Protein AF-A0A933T9V0-F1 (afdb_monomer_lite)

Sequence (106 aa):
MQIFLAVILNIFLFAGLSHAEKVTFVKEYTYQASEIDSKVTARAIAVEQVKRLVLEELGTYLLAETEVKDFRLTKDRVVILTAGIVQTEISNEKWDGERYYLKARI

Structure (mmCIF, N/CA/C/O backbone):
data_AF-A0A933T9V0-F1
#
_entry.id   AF-A0A933T9V0-F1
#
loop_
_atom_site.group_PDB
_atom_site.id
_atom_site.type_symbol
_atom_site.label_atom_id
_atom_site.label_alt_id
_atom_site.label_comp_id
_atom_site.label_asym_id
_atom_site.label_entity_id
_atom_site.label_seq_id
_atom_site.pdbx_PDB_ins_code
_atom_site.Cartn_x
_atom_site.Cartn_y
_atom_site.Cartn_z
_atom_site.occupancy
_atom_site.B_iso_or_equiv
_atom_site.auth_seq_id
_atom_site.auth_comp_id
_atom_site.auth_asym_id
_atom_site.auth_atom_id
_atom_site.pdbx_PDB_model_num
ATOM 1 N N . MET A 1 1 ? -20.839 -23.324 48.955 1.00 63.72 1 MET A N 1
ATOM 2 C CA . MET A 1 1 ? -19.663 -23.641 48.110 1.00 63.72 1 MET A CA 1
ATOM 3 C C . MET A 1 1 ? -20.043 -23.899 46.650 1.00 63.72 1 MET A C 1
ATOM 5 O O . MET A 1 1 ? -19.483 -23.243 45.787 1.00 63.72 1 MET A O 1
ATOM 9 N N . GLN A 1 2 ? -21.033 -24.755 46.355 1.00 74.12 2 GLN A N 1
ATOM 10 C CA . GLN A 1 2 ? -21.450 -25.052 44.969 1.00 74.12 2 GLN A CA 1
ATOM 11 C C . GLN A 1 2 ? -21.991 -23.847 44.176 1.00 74.12 2 GLN A C 1
ATOM 13 O O . GLN A 1 2 ? -21.643 -23.682 43.015 1.00 74.12 2 GLN A O 1
ATOM 18 N N . ILE A 1 3 ? -22.773 -22.964 44.807 1.00 79.88 3 ILE A N 1
ATOM 19 C CA . ILE A 1 3 ? -23.307 -21.753 44.151 1.00 79.88 3 ILE A CA 1
ATOM 20 C C . ILE A 1 3 ? -22.172 -20.801 43.748 1.00 79.88 3 ILE A C 1
ATOM 22 O O . ILE A 1 3 ? -22.173 -20.253 42.654 1.00 79.88 3 ILE A O 1
ATOM 26 N N . PHE A 1 4 ? -21.160 -20.666 44.606 1.00 81.19 4 PHE A N 1
ATOM 27 C CA . PHE A 1 4 ? -19.983 -19.840 44.332 1.00 81.19 4 PHE A CA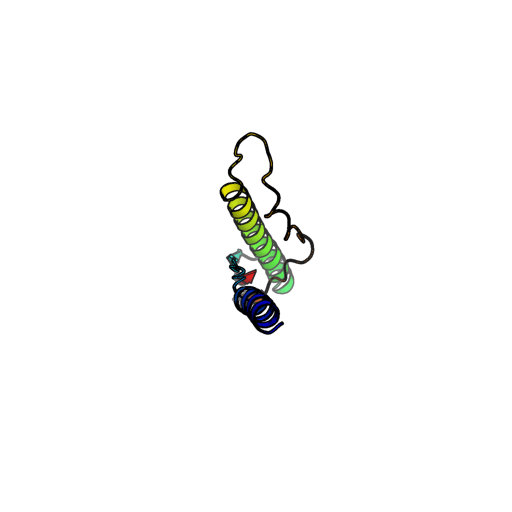 1
ATOM 28 C C . PHE A 1 4 ? -19.190 -20.376 43.131 1.00 81.19 4 PHE A C 1
ATOM 30 O O . PHE A 1 4 ? -18.753 -19.612 42.277 1.00 81.19 4 PHE A O 1
ATOM 37 N N . LEU A 1 5 ? -19.078 -21.703 43.028 1.00 80.56 5 LEU A N 1
ATOM 38 C CA . LEU A 1 5 ? -18.433 -22.380 41.906 1.00 80.56 5 LEU A CA 1
ATOM 39 C C . LEU A 1 5 ? -19.213 -22.193 40.593 1.00 80.56 5 LEU A C 1
ATOM 41 O O . LEU A 1 5 ? -18.614 -21.954 39.549 1.00 80.56 5 LEU A O 1
ATOM 45 N N . ALA A 1 6 ? -20.547 -22.245 40.655 1.00 82.88 6 ALA A N 1
ATOM 46 C CA . ALA A 1 6 ? -21.415 -22.021 39.501 1.00 82.88 6 ALA A CA 1
ATOM 47 C C . ALA A 1 6 ? -21.329 -20.577 38.974 1.00 82.88 6 ALA A C 1
ATOM 49 O O . ALA A 1 6 ? -21.313 -20.368 37.762 1.00 82.88 6 ALA A O 1
ATOM 50 N N . VAL A 1 7 ? -21.212 -19.588 39.867 1.00 84.12 7 VAL A N 1
ATOM 51 C CA . VAL A 1 7 ? -21.029 -18.174 39.490 1.00 84.12 7 VAL A CA 1
ATOM 52 C C . VAL A 1 7 ? -19.678 -17.956 38.804 1.00 84.12 7 VAL A C 1
ATOM 54 O O . VAL A 1 7 ? -19.618 -17.296 37.770 1.00 84.12 7 VAL A O 1
ATOM 57 N N . ILE A 1 8 ? -18.605 -18.565 39.318 1.00 82.25 8 ILE A N 1
ATOM 58 C CA . ILE A 1 8 ? -17.269 -18.488 38.703 1.00 82.25 8 ILE A CA 1
ATOM 59 C C . ILE A 1 8 ? -17.268 -19.133 37.309 1.00 82.25 8 ILE A C 1
ATOM 61 O O . ILE A 1 8 ? -16.717 -18.564 36.368 1.00 82.25 8 ILE A O 1
ATOM 65 N N . LEU A 1 9 ? -17.928 -20.285 37.151 1.00 79.88 9 LEU A N 1
ATOM 66 C CA . LEU A 1 9 ? -18.046 -20.967 35.860 1.00 79.88 9 LEU A CA 1
ATOM 67 C C . LEU A 1 9 ? -18.816 -20.124 34.830 1.00 79.88 9 LEU A C 1
ATOM 69 O O . LEU A 1 9 ? -18.450 -20.099 33.659 1.00 79.88 9 LEU A O 1
ATOM 73 N N . ASN A 1 10 ? -19.847 -19.395 35.264 1.00 76.69 10 ASN A N 1
ATOM 74 C CA . ASN A 1 10 ? -20.638 -18.538 34.384 1.00 76.69 10 ASN A CA 1
ATOM 75 C C . ASN A 1 10 ? -19.827 -17.346 33.841 1.00 76.69 10 ASN A C 1
ATOM 77 O O . ASN A 1 10 ? -19.914 -17.045 32.655 1.00 76.69 10 ASN A O 1
ATOM 81 N N . ILE A 1 11 ? -18.963 -16.737 34.661 1.00 78.38 11 ILE A N 1
ATOM 82 C CA . ILE A 1 11 ? -18.081 -15.630 34.239 1.00 78.38 11 ILE A CA 1
ATOM 83 C C . ILE A 1 11 ? -17.108 -16.080 33.134 1.00 78.38 11 ILE A C 1
ATOM 85 O O . ILE A 1 11 ? -16.869 -15.339 32.181 1.00 78.38 11 ILE A O 1
ATOM 89 N N . PHE A 1 12 ? -16.593 -17.310 33.212 1.00 73.56 12 PHE A N 1
ATOM 90 C CA . PHE A 1 12 ? -15.701 -17.860 32.185 1.00 73.56 12 PHE A CA 1
ATOM 91 C C . PHE A 1 12 ? -16.407 -18.148 30.852 1.00 73.56 12 PHE A C 1
ATOM 93 O O . PHE A 1 12 ? -15.775 -18.037 29.803 1.00 73.56 12 PHE A O 1
ATOM 100 N N . LEU A 1 13 ? -17.706 -18.470 30.864 1.00 74.00 13 LEU A N 1
ATOM 101 C CA . LEU A 1 13 ? -18.471 -18.755 29.642 1.00 74.00 13 LEU A CA 1
ATOM 102 C C . LEU A 1 13 ? -18.730 -17.501 28.787 1.00 74.00 13 LEU A C 1
ATOM 104 O O . LEU A 1 13 ? -18.871 -17.619 27.572 1.00 74.00 13 LEU A O 1
ATOM 108 N N . PHE A 1 14 ? -18.744 -16.306 29.387 1.00 65.25 14 PHE A N 1
ATOM 109 C CA . PHE A 1 14 ? -18.959 -15.039 28.670 1.00 65.25 14 PHE A CA 1
ATOM 110 C C . PHE A 1 14 ? -17.667 -14.324 28.245 1.00 65.25 14 PHE A C 1
ATOM 112 O O . PHE A 1 14 ? -17.725 -13.375 27.465 1.00 65.25 14 PHE A O 1
ATOM 119 N N . ALA A 1 15 ? -16.495 -14.785 28.691 1.00 63.97 15 ALA A N 1
ATOM 120 C CA . ALA A 1 15 ? -15.212 -14.141 28.395 1.00 63.97 15 ALA A CA 1
ATOM 121 C C . ALA A 1 15 ? -14.759 -14.263 26.920 1.00 63.97 15 ALA A C 1
ATOM 123 O O . ALA A 1 15 ? -13.820 -13.585 26.512 1.00 63.97 15 ALA A O 1
ATOM 124 N N . GLY A 1 16 ? -15.405 -15.117 26.116 1.00 64.38 16 GLY A N 1
ATOM 125 C CA . GLY A 1 16 ? -14.985 -15.441 24.745 1.00 64.38 16 GLY A CA 1
ATOM 126 C C . GLY A 1 16 ? -15.638 -14.640 23.612 1.00 64.38 16 GLY A C 1
ATOM 127 O O . GLY A 1 16 ? -15.307 -14.881 22.457 1.00 64.38 16 GLY A O 1
ATOM 128 N N . LEU A 1 17 ? -16.562 -13.713 23.892 1.00 61.31 17 LEU A N 1
ATOM 129 C CA . LEU A 1 17 ? -17.336 -13.007 22.854 1.00 61.31 17 LEU A CA 1
ATOM 130 C C . LEU A 1 17 ? -16.676 -11.705 22.361 1.00 61.31 17 LEU A C 1
ATOM 132 O O . LEU A 1 17 ? -17.363 -10.723 22.085 1.00 61.31 17 LEU A O 1
ATOM 136 N N . SER A 1 18 ? -15.347 -11.666 22.242 1.00 61.25 18 SER A N 1
ATOM 137 C CA . SER A 1 18 ? -14.673 -10.543 21.585 1.00 61.25 18 SER A CA 1
ATOM 138 C C . SER A 1 18 ? -14.590 -10.783 20.072 1.00 61.25 18 SER A C 1
ATOM 140 O O . SER A 1 18 ? -13.796 -11.580 19.577 1.00 61.25 18 SER A O 1
ATOM 142 N N . HIS A 1 19 ? -15.422 -10.072 19.309 1.00 60.06 19 HIS A N 1
ATOM 143 C CA . HIS A 1 19 ? -15.300 -9.998 17.854 1.00 60.06 19 HIS A CA 1
ATOM 144 C C . HIS A 1 19 ? -14.466 -8.771 17.478 1.00 60.06 19 HIS A C 1
ATOM 146 O O . HIS A 1 19 ? -14.935 -7.640 17.561 1.00 60.06 19 HIS A O 1
ATOM 152 N N . ALA A 1 20 ? -13.218 -8.997 17.066 1.00 63.66 20 ALA A N 1
ATOM 153 C CA . ALA A 1 20 ? -12.414 -7.971 16.414 1.00 63.66 20 ALA A CA 1
ATOM 154 C C . ALA A 1 20 ? -12.768 -7.943 14.921 1.00 63.66 20 ALA A C 1
ATOM 156 O O . ALA A 1 20 ? -12.391 -8.848 14.171 1.00 63.66 20 ALA A O 1
ATOM 157 N N . GLU A 1 21 ? -13.515 -6.925 14.498 1.00 66.75 21 GLU A N 1
ATOM 158 C CA . GLU A 1 21 ? -13.792 -6.683 13.084 1.00 66.75 21 GLU A CA 1
ATOM 159 C C . GLU A 1 21 ? -12.493 -6.286 12.371 1.00 66.75 21 GLU A C 1
ATOM 161 O O . GLU A 1 21 ? -11.829 -5.315 12.740 1.00 66.75 21 GLU A O 1
ATOM 166 N N . LYS A 1 22 ? -12.091 -7.081 11.375 1.00 69.00 22 LYS A N 1
ATOM 167 C CA . LYS A 1 22 ? -10.908 -6.803 10.557 1.00 69.00 22 LYS A CA 1
ATOM 168 C C . LYS A 1 22 ? -11.346 -6.031 9.324 1.00 69.00 22 LYS A C 1
ATOM 170 O O . LYS A 1 22 ? -12.076 -6.567 8.494 1.00 69.00 22 LYS A O 1
ATOM 175 N N . VAL A 1 23 ? -10.862 -4.804 9.195 1.00 74.00 23 VAL A N 1
ATOM 176 C CA . VAL A 1 23 ? -11.039 -3.998 7.987 1.00 74.00 23 VAL A CA 1
ATOM 177 C C . VAL A 1 23 ? -9.843 -4.242 7.081 1.00 74.00 23 VAL A C 1
ATOM 179 O O . VAL A 1 23 ? -8.703 -4.185 7.535 1.00 74.00 23 VAL A O 1
ATOM 182 N N . THR A 1 24 ? -10.109 -4.550 5.816 1.00 81.75 24 THR A N 1
ATOM 183 C CA . THR A 1 24 ? -9.081 -4.817 4.809 1.00 81.75 24 THR A CA 1
ATOM 184 C C . THR A 1 24 ? -9.235 -3.830 3.668 1.00 81.75 24 THR A C 1
ATOM 186 O O . THR A 1 24 ? -10.320 -3.702 3.102 1.00 81.75 24 THR A O 1
ATOM 189 N N . PHE A 1 25 ? -8.142 -3.180 3.295 1.00 85.00 25 PHE A N 1
ATOM 190 C CA . PHE A 1 25 ? -8.107 -2.184 2.234 1.00 85.00 25 PHE A CA 1
ATOM 191 C C . PHE A 1 25 ? -7.438 -2.782 1.003 1.00 85.00 25 PHE A C 1
ATOM 193 O O . PHE A 1 25 ? -6.366 -3.380 1.089 1.00 85.00 25 PHE A O 1
ATOM 200 N N . VAL A 1 26 ? -8.078 -2.652 -0.159 1.00 91.06 26 VAL A N 1
ATOM 201 C CA . VAL A 1 26 ? -7.569 -3.199 -1.422 1.00 91.06 26 VAL A CA 1
ATOM 202 C C . VAL A 1 26 ? -7.540 -2.094 -2.463 1.00 91.06 26 VAL A C 1
ATOM 204 O O . VAL A 1 26 ? -8.573 -1.499 -2.764 1.00 91.06 26 VAL A O 1
ATOM 207 N N . LYS A 1 27 ? -6.362 -1.847 -3.041 1.00 93.25 27 LYS A N 1
ATOM 208 C CA . LYS A 1 27 ? -6.172 -0.841 -4.090 1.00 93.25 27 LYS A CA 1
ATOM 209 C C . LYS A 1 27 ? -5.422 -1.400 -5.284 1.00 93.25 27 LYS A C 1
ATOM 211 O O . LYS A 1 27 ? -4.611 -2.322 -5.178 1.00 93.25 27 LYS A O 1
ATOM 216 N N . GLU A 1 28 ? -5.719 -0.796 -6.424 1.00 95.00 28 GLU A N 1
ATOM 217 C CA . GLU A 1 28 ? -5.131 -1.099 -7.719 1.00 95.00 28 GLU A CA 1
ATOM 218 C C . GLU A 1 28 ? -4.482 0.164 -8.273 1.00 95.00 28 GLU A C 1
ATOM 220 O O . GLU A 1 28 ? -5.021 1.261 -8.125 1.00 95.00 28 GLU A O 1
ATOM 225 N N . TYR A 1 29 ? -3.331 0.009 -8.916 1.00 95.44 29 TYR A N 1
ATOM 226 C CA . TYR A 1 29 ? -2.645 1.089 -9.608 1.00 95.44 29 TYR A CA 1
ATOM 227 C C . TYR A 1 29 ? -2.001 0.560 -10.882 1.00 95.44 29 TYR A C 1
ATOM 229 O O . TYR A 1 29 ? -1.437 -0.535 -10.896 1.00 95.44 29 TYR A O 1
ATOM 237 N N . THR A 1 30 ? -2.070 1.352 -11.949 1.00 96.62 30 THR A N 1
ATOM 238 C CA . THR A 1 30 ? -1.341 1.085 -13.190 1.00 96.62 30 THR A CA 1
ATOM 239 C C . THR A 1 30 ? -0.378 2.229 -13.435 1.00 96.62 30 THR A C 1
ATOM 241 O O . THR A 1 30 ? -0.803 3.361 -13.650 1.00 96.62 30 THR A O 1
ATOM 244 N N . TYR A 1 31 ? 0.913 1.928 -13.397 1.00 96.69 31 TYR A N 1
ATOM 245 C CA . TYR A 1 31 ? 1.957 2.868 -13.763 1.00 96.69 31 TYR A CA 1
ATOM 246 C C . TYR A 1 31 ? 2.209 2.811 -15.270 1.00 96.69 31 TYR A C 1
ATOM 248 O O . TYR A 1 31 ? 2.380 1.720 -15.813 1.00 96.69 31 TYR A O 1
ATOM 256 N N . GLN A 1 32 ? 2.261 3.968 -15.927 1.00 96.50 32 GLN A N 1
ATOM 257 C CA . GLN A 1 32 ? 2.715 4.093 -17.312 1.00 96.50 32 GLN A CA 1
ATOM 258 C C . GLN A 1 32 ? 4.220 4.373 -17.300 1.00 96.50 32 GLN A C 1
ATOM 260 O O . GLN A 1 32 ? 4.648 5.404 -16.784 1.00 96.50 32 GLN A O 1
ATOM 265 N N . ALA A 1 33 ? 5.007 3.453 -17.844 1.00 95.00 33 ALA A N 1
ATOM 266 C CA . ALA A 1 33 ? 6.452 3.578 -17.920 1.00 95.00 33 ALA A CA 1
ATOM 267 C C . ALA A 1 33 ? 6.871 4.572 -19.006 1.00 95.00 33 ALA A C 1
ATOM 269 O O . ALA A 1 33 ? 6.276 4.627 -20.085 1.00 95.00 33 ALA A O 1
ATOM 270 N N . SER A 1 34 ? 7.916 5.3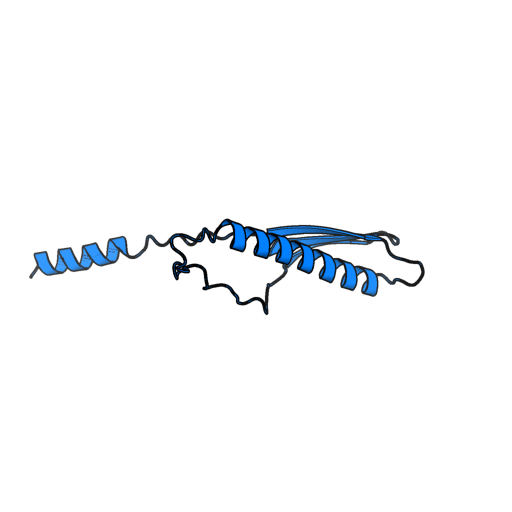38 -18.709 1.00 93.12 34 SER A N 1
ATOM 271 C CA . SER A 1 34 ? 8.595 6.203 -19.673 1.00 93.12 34 SER A CA 1
ATOM 272 C C . SER A 1 34 ? 9.684 5.427 -20.418 1.00 93.12 34 SER A C 1
ATOM 274 O O . SER A 1 34 ? 10.057 4.327 -20.018 1.00 93.12 34 SER A O 1
ATOM 276 N N . GLU A 1 35 ? 10.276 6.017 -21.460 1.00 92.81 35 GLU A N 1
ATOM 277 C CA . GLU A 1 35 ? 11.357 5.361 -22.223 1.00 92.81 35 GLU A CA 1
ATOM 278 C C . GLU A 1 35 ? 12.585 4.990 -21.376 1.00 92.81 35 GLU A C 1
ATOM 280 O O . GLU A 1 35 ? 13.317 4.059 -21.700 1.00 92.81 35 GLU A O 1
ATOM 285 N N . ILE A 1 36 ? 12.813 5.717 -20.282 1.00 93.12 36 ILE A N 1
ATOM 286 C CA . ILE A 1 36 ? 13.927 5.479 -19.357 1.00 93.12 36 ILE A CA 1
ATOM 287 C C . ILE A 1 36 ? 13.586 4.481 -18.244 1.00 93.12 36 ILE A C 1
ATOM 289 O O . ILE A 1 36 ? 14.462 4.121 -17.454 1.00 93.12 36 ILE A O 1
ATOM 293 N N . ASP A 1 37 ? 12.327 4.054 -18.146 1.00 93.44 37 ASP A N 1
ATOM 294 C CA . ASP A 1 37 ? 11.877 3.173 -17.081 1.00 93.44 37 ASP A CA 1
ATOM 295 C C . ASP A 1 37 ? 12.122 1.706 -17.417 1.00 93.44 37 ASP A C 1
ATOM 297 O O . ASP A 1 37 ? 11.820 1.200 -18.495 1.00 93.44 37 ASP A O 1
ATOM 301 N N . SER A 1 38 ? 12.637 0.985 -16.428 1.00 94.38 38 SER A N 1
ATOM 302 C CA . SER A 1 38 ? 12.736 -0.467 -16.470 1.00 94.38 38 SER A CA 1
ATOM 303 C C . SER A 1 38 ? 11.541 -1.092 -15.757 1.00 94.38 38 SER A C 1
ATOM 305 O O . SER A 1 38 ? 10.891 -0.465 -14.920 1.00 94.38 38 SER A O 1
ATOM 307 N N . LYS A 1 39 ? 11.320 -2.396 -15.964 1.00 94.06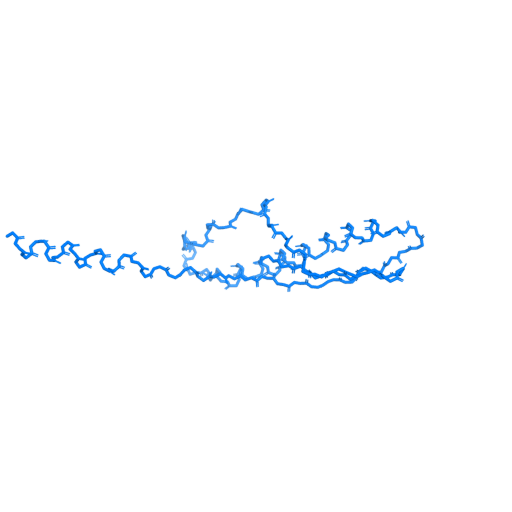 39 LYS A N 1
ATOM 308 C CA . LYS A 1 39 ? 10.366 -3.173 -15.154 1.00 94.06 39 LYS A CA 1
ATOM 309 C C . LYS A 1 39 ? 10.583 -2.972 -13.644 1.00 94.06 39 LYS A C 1
ATOM 311 O O . LYS A 1 39 ? 9.624 -2.988 -12.878 1.00 94.06 39 LYS A O 1
ATOM 316 N N . VAL A 1 40 ? 11.836 -2.805 -13.210 1.00 95.75 40 VAL A N 1
ATOM 317 C CA . VAL A 1 40 ? 12.193 -2.637 -11.795 1.00 95.75 40 VAL A CA 1
ATOM 318 C C . VAL A 1 40 ? 11.769 -1.264 -11.276 1.00 95.75 40 VAL A C 1
ATOM 320 O O . VAL A 1 40 ? 11.151 -1.197 -10.214 1.00 95.75 40 VAL A O 1
ATOM 323 N N . THR A 1 41 ? 12.048 -0.187 -12.019 1.00 95.88 41 THR A N 1
ATOM 324 C CA . THR A 1 41 ? 11.636 1.172 -11.622 1.00 95.88 41 THR A CA 1
ATOM 325 C C . THR A 1 41 ? 10.119 1.306 -11.674 1.00 95.88 41 THR A C 1
ATOM 327 O O . THR A 1 41 ? 9.515 1.733 -10.694 1.00 95.88 41 THR A O 1
ATOM 330 N N . ALA A 1 42 ? 9.490 0.798 -12.736 1.00 96.12 42 ALA A N 1
ATOM 331 C CA . ALA A 1 42 ? 8.041 0.760 -12.887 1.00 96.12 42 ALA A CA 1
ATOM 332 C C . ALA A 1 42 ? 7.349 0.015 -11.731 1.00 96.12 42 ALA A C 1
ATOM 334 O O . ALA A 1 42 ? 6.362 0.500 -11.177 1.00 96.12 42 ALA A O 1
ATOM 335 N N . ARG A 1 43 ? 7.906 -1.127 -11.300 1.00 95.06 43 ARG A N 1
ATOM 336 C CA . ARG A 1 43 ? 7.419 -1.862 -10.125 1.00 95.06 43 ARG A CA 1
ATOM 337 C C . ARG A 1 43 ? 7.563 -1.056 -8.841 1.00 95.06 43 ARG A C 1
ATOM 339 O O . ARG A 1 43 ? 6.624 -1.011 -8.052 1.00 95.06 43 ARG A O 1
ATOM 346 N N . ALA A 1 44 ? 8.733 -0.462 -8.603 1.00 94.69 44 ALA A N 1
ATOM 347 C CA . ALA A 1 44 ? 8.990 0.312 -7.391 1.00 94.69 44 ALA A CA 1
ATOM 348 C C . ALA A 1 44 ? 8.001 1.479 -7.264 1.00 94.69 44 ALA A C 1
ATOM 350 O O . ALA A 1 44 ? 7.391 1.654 -6.209 1.00 94.69 44 ALA A O 1
ATOM 351 N N . ILE A 1 45 ? 7.772 2.193 -8.369 1.00 95.25 45 ILE A N 1
ATOM 352 C CA . ILE A 1 45 ? 6.817 3.297 -8.437 1.00 95.25 45 ILE A CA 1
ATOM 353 C C . ILE A 1 45 ? 5.393 2.786 -8.210 1.00 95.25 45 ILE A C 1
ATOM 355 O O . ILE A 1 45 ? 4.694 3.307 -7.345 1.00 95.25 45 ILE A O 1
ATOM 359 N N . ALA A 1 46 ? 4.964 1.734 -8.914 1.00 95.12 46 ALA A N 1
ATOM 360 C CA . ALA A 1 46 ? 3.623 1.179 -8.739 1.00 95.12 46 ALA A CA 1
ATOM 361 C C . ALA A 1 46 ? 3.359 0.747 -7.285 1.00 95.12 46 ALA A C 1
ATOM 363 O O . ALA A 1 46 ? 2.290 1.025 -6.745 1.00 95.12 46 ALA A O 1
ATOM 364 N N . VAL A 1 47 ? 4.341 0.125 -6.622 1.00 92.44 47 VAL A N 1
ATOM 365 C CA . VAL A 1 47 ? 4.244 -0.262 -5.204 1.00 92.44 47 VAL A CA 1
ATOM 366 C C . VAL A 1 47 ? 4.109 0.957 -4.295 1.00 92.44 47 VAL A C 1
ATOM 368 O O . VAL A 1 47 ? 3.275 0.940 -3.390 1.00 92.44 47 VAL A O 1
ATOM 371 N N . GLU A 1 48 ? 4.897 2.010 -4.515 1.00 92.12 48 GLU A N 1
ATOM 372 C CA . GLU A 1 48 ? 4.795 3.245 -3.732 1.00 92.12 48 GLU A CA 1
ATOM 373 C C . GLU A 1 48 ? 3.412 3.894 -3.885 1.00 92.12 48 GLU A C 1
ATOM 375 O O . GLU A 1 48 ? 2.792 4.280 -2.892 1.00 92.12 48 GLU A O 1
ATOM 380 N N . GLN A 1 49 ? 2.898 3.953 -5.114 1.00 94.50 49 GLN A N 1
ATOM 381 C CA . GLN A 1 49 ? 1.601 4.558 -5.408 1.00 94.50 49 GLN A CA 1
ATOM 382 C C . GLN A 1 49 ? 0.443 3.760 -4.802 1.00 94.50 49 GLN A C 1
ATOM 384 O O . GLN A 1 49 ? -0.426 4.346 -4.160 1.00 94.50 49 GLN A O 1
ATOM 389 N N . VAL A 1 50 ? 0.450 2.424 -4.903 1.00 92.62 50 VAL A N 1
ATOM 390 C CA . VAL A 1 50 ? -0.573 1.599 -4.235 1.00 92.62 50 VAL A CA 1
ATOM 391 C C . VAL A 1 50 ? -0.526 1.788 -2.721 1.00 92.62 50 VAL A C 1
ATOM 393 O O . VAL A 1 50 ? -1.572 1.972 -2.104 1.00 92.62 50 VAL A O 1
ATOM 396 N N . LYS A 1 51 ? 0.666 1.796 -2.108 1.00 87.62 51 LYS A N 1
ATOM 397 C CA . LYS A 1 51 ? 0.800 2.035 -0.662 1.00 87.62 51 LYS A CA 1
ATOM 398 C C . LYS A 1 51 ? 0.226 3.387 -0.254 1.00 87.62 51 LYS A C 1
ATOM 400 O O . LYS A 1 51 ? -0.489 3.456 0.740 1.00 87.62 51 LYS A O 1
ATOM 405 N N . ARG A 1 52 ? 0.498 4.439 -1.030 1.00 89.44 52 ARG A N 1
ATOM 406 C CA . ARG A 1 52 ? -0.057 5.776 -0.797 1.00 89.44 52 ARG A CA 1
ATOM 407 C C . ARG A 1 52 ? -1.585 5.762 -0.830 1.00 89.44 52 ARG A C 1
ATOM 409 O O . ARG A 1 52 ? -2.199 6.193 0.138 1.00 89.44 52 ARG A O 1
ATOM 416 N N . LEU A 1 53 ? -2.184 5.190 -1.876 1.00 91.06 53 LEU A N 1
ATOM 417 C CA . LEU A 1 53 ? -3.643 5.108 -2.023 1.00 91.06 53 LEU A CA 1
ATOM 418 C C . LEU A 1 53 ? -4.312 4.360 -0.866 1.00 91.06 53 LEU A C 1
ATOM 420 O O . LEU A 1 53 ? -5.384 4.748 -0.407 1.00 91.06 53 LEU A O 1
ATOM 424 N N . VAL A 1 54 ? -3.689 3.279 -0.392 1.00 86.81 54 VAL A N 1
ATOM 425 C CA . VAL A 1 54 ? -4.223 2.530 0.748 1.00 86.81 54 VAL A CA 1
ATOM 426 C C . VAL A 1 54 ? -4.113 3.336 2.042 1.00 86.81 54 VAL A C 1
ATOM 428 O O . VAL A 1 54 ? -5.054 3.351 2.828 1.00 86.81 54 VAL A O 1
ATOM 431 N N . LEU A 1 55 ? -2.994 4.028 2.266 1.00 83.50 55 LEU A N 1
ATOM 432 C CA . LEU A 1 55 ? -2.814 4.880 3.445 1.00 83.50 55 LEU A CA 1
ATOM 433 C C . LEU A 1 55 ? -3.774 6.078 3.450 1.00 83.50 55 LEU A C 1
ATOM 435 O O . LEU A 1 55 ? -4.255 6.457 4.513 1.00 83.50 55 LEU A O 1
ATOM 439 N N . GLU A 1 56 ? -4.080 6.650 2.286 1.00 85.88 56 GLU A N 1
ATOM 440 C CA . GLU A 1 56 ? -5.072 7.722 2.142 1.00 85.88 56 GLU A CA 1
ATOM 441 C C . GLU A 1 56 ? -6.489 7.235 2.477 1.00 85.88 56 GLU A C 1
ATOM 443 O O . GLU A 1 56 ? -7.215 7.901 3.219 1.00 85.88 56 GLU A O 1
ATOM 448 N N . GLU A 1 57 ? -6.881 6.054 1.989 1.00 85.31 57 GLU A N 1
ATOM 449 C CA . GLU A 1 57 ? -8.178 5.456 2.322 1.00 85.31 57 GLU A CA 1
ATOM 450 C C . GLU A 1 57 ? -8.259 5.072 3.801 1.00 85.31 57 GLU A C 1
ATOM 452 O O . GLU A 1 57 ? -9.256 5.371 4.453 1.00 85.31 57 GLU A O 1
ATOM 457 N N . LEU A 1 58 ? -7.193 4.486 4.353 1.00 80.69 58 LEU A N 1
ATOM 458 C CA . LEU A 1 58 ? -7.088 4.179 5.777 1.00 80.69 58 LEU A CA 1
ATOM 459 C C . LEU A 1 58 ? -7.210 5.451 6.623 1.00 80.69 58 LEU A C 1
ATOM 461 O O . LEU A 1 58 ? -7.978 5.477 7.580 1.00 80.69 58 LEU A O 1
ATOM 465 N N . GLY A 1 59 ? -6.484 6.514 6.268 1.00 77.50 59 GLY A N 1
ATOM 466 C CA . GLY A 1 59 ? -6.563 7.804 6.952 1.00 77.50 59 GLY A CA 1
ATOM 467 C C . GLY A 1 59 ? -7.975 8.385 6.903 1.00 77.50 59 GLY A C 1
ATOM 468 O O . GLY A 1 59 ? -8.503 8.805 7.928 1.00 77.50 59 GLY A O 1
ATOM 469 N N . THR A 1 60 ? -8.620 8.328 5.737 1.00 82.12 60 THR A N 1
ATOM 470 C CA . THR A 1 60 ? -10.016 8.756 5.562 1.00 82.12 60 THR A CA 1
ATOM 471 C C . THR A 1 60 ? -10.978 7.931 6.419 1.00 82.12 60 THR A C 1
ATOM 473 O O . THR A 1 60 ? -11.827 8.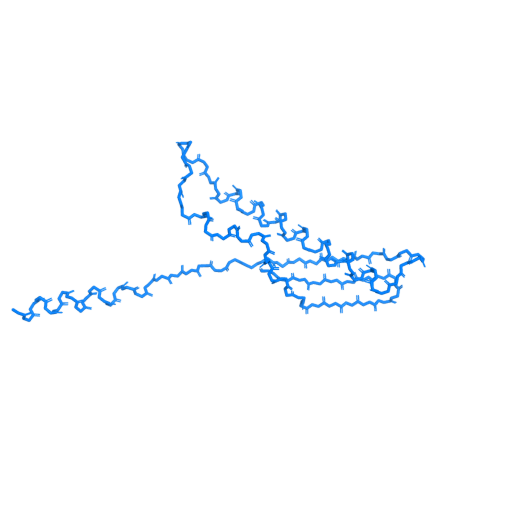500 7.101 1.00 82.12 60 THR A O 1
ATOM 476 N N . TYR A 1 61 ? -10.825 6.604 6.432 1.00 79.06 61 TYR A N 1
ATOM 477 C CA . TYR A 1 61 ? -11.637 5.692 7.235 1.00 79.06 61 TYR A CA 1
ATOM 478 C C . TYR A 1 61 ? -11.498 5.984 8.732 1.00 79.06 61 TYR A C 1
ATOM 480 O O . TYR A 1 61 ? -12.496 6.096 9.439 1.00 79.06 61 TYR A O 1
ATOM 488 N N . LEU A 1 62 ? -10.264 6.174 9.207 1.00 72.81 62 LEU A N 1
ATOM 489 C CA . LEU A 1 62 ? -10.001 6.524 10.600 1.00 72.81 62 LEU A CA 1
ATOM 490 C C . LEU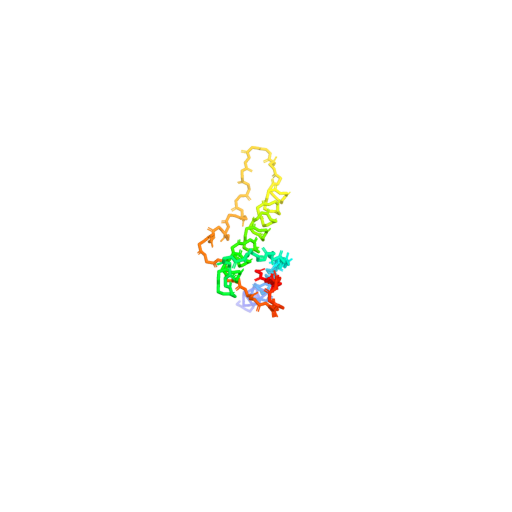 A 1 62 ? -10.649 7.858 10.975 1.00 72.81 62 LEU A C 1
ATOM 492 O O 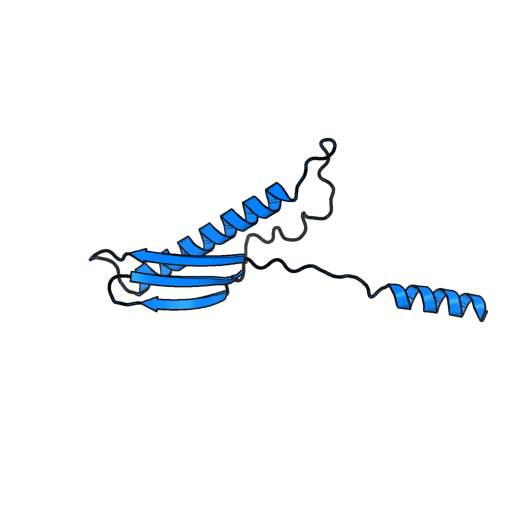. LEU A 1 62 ? -11.279 7.933 12.024 1.00 72.81 62 LEU A O 1
ATOM 496 N N . LEU A 1 63 ? -10.534 8.878 10.118 1.00 68.44 63 LEU A N 1
ATOM 497 C CA . LEU A 1 63 ? -11.130 10.194 10.358 1.00 68.44 63 LEU A CA 1
ATOM 498 C C . LEU A 1 63 ? -12.664 10.153 10.385 1.00 68.44 63 LEU A C 1
ATOM 500 O O . LEU A 1 63 ? -13.265 10.798 11.240 1.00 68.44 63 LEU A O 1
ATOM 504 N N . ALA A 1 64 ? -13.288 9.394 9.479 1.00 68.25 64 ALA A N 1
ATOM 505 C CA . ALA A 1 64 ? -14.742 9.231 9.426 1.00 68.25 64 ALA A CA 1
ATOM 506 C C . ALA A 1 64 ? -15.293 8.523 10.671 1.00 68.25 64 ALA A C 1
ATOM 508 O O . ALA A 1 64 ? -16.370 8.855 11.157 1.00 68.25 64 ALA A O 1
ATOM 509 N N . GLU A 1 65 ? -14.535 7.568 11.197 1.00 63.62 65 GLU A N 1
ATOM 510 C CA . GLU A 1 65 ? -14.924 6.774 12.354 1.00 63.62 65 GLU A CA 1
ATOM 511 C C . GLU A 1 65 ? -14.601 7.470 13.693 1.00 63.62 65 GLU A C 1
ATOM 513 O O . GLU A 1 65 ? -15.160 7.141 14.744 1.00 63.62 65 GLU A O 1
ATOM 518 N N . THR A 1 66 ? -13.710 8.464 13.678 1.00 58.53 66 THR A N 1
ATOM 519 C CA . THR A 1 66 ? -13.504 9.387 14.796 1.00 58.53 66 THR A CA 1
ATOM 520 C C . THR A 1 66 ? -14.525 10.523 14.749 1.00 58.53 66 THR A C 1
ATOM 522 O O . THR A 1 66 ? -14.205 11.656 14.398 1.00 58.53 66 THR A O 1
ATOM 525 N N . GLU A 1 67 ? -15.768 10.245 15.138 1.00 50.31 67 GLU A N 1
ATOM 526 C CA . GLU A 1 67 ? -16.720 11.312 15.453 1.00 50.31 67 GLU A CA 1
ATOM 527 C C . GLU A 1 67 ? -16.238 12.035 16.727 1.00 50.31 67 GLU A C 1
ATOM 529 O O . GLU A 1 67 ? -16.115 11.433 17.798 1.00 50.31 67 GLU A O 1
ATOM 534 N N . VAL A 1 68 ? -15.917 13.331 16.629 1.00 53.50 68 VAL A N 1
ATOM 535 C CA . VAL A 1 68 ? -15.584 14.157 17.800 1.00 53.50 68 VAL A CA 1
ATOM 536 C C . VAL A 1 68 ? -16.866 14.396 18.593 1.00 53.50 68 VAL A C 1
ATOM 538 O O . VAL A 1 68 ? -17.559 15.392 18.400 1.00 53.50 68 VAL A O 1
ATOM 541 N N . LYS A 1 69 ? -17.182 13.488 19.513 1.00 45.00 69 LYS A N 1
ATOM 542 C CA . LYS A 1 69 ? -18.168 13.747 20.561 1.00 45.00 69 LYS A CA 1
ATOM 543 C C . LYS A 1 69 ? -17.495 14.513 21.700 1.00 45.00 69 LYS A C 1
ATOM 545 O O . LYS A 1 69 ? -16.506 14.064 22.277 1.00 45.00 69 LYS A O 1
ATOM 550 N N . ASP A 1 70 ? -18.018 15.698 22.004 1.00 48.94 70 ASP A N 1
ATOM 551 C CA . ASP A 1 70 ? -17.691 16.466 23.214 1.00 48.94 70 ASP A CA 1
ATOM 552 C C . ASP A 1 70 ? -16.200 16.822 23.411 1.00 48.94 70 ASP A C 1
ATOM 554 O O . ASP A 1 70 ? -15.704 16.812 24.539 1.00 48.94 70 ASP A O 1
ATOM 558 N N . PHE A 1 71 ? -15.460 17.128 22.332 1.00 51.41 71 PHE A N 1
ATOM 559 C CA . PHE A 1 71 ? -14.029 17.509 22.374 1.00 51.41 71 PHE A CA 1
ATOM 560 C C . PHE A 1 71 ? -13.117 16.502 23.106 1.00 51.41 71 PHE A C 1
ATOM 562 O O . PHE A 1 71 ? -12.002 16.832 23.518 1.00 51.41 71 PHE A O 1
ATOM 569 N N . ARG A 1 72 ? -13.575 15.258 23.271 1.00 48.25 72 ARG A N 1
ATOM 570 C CA . ARG A 1 72 ? -12.844 14.181 23.930 1.00 48.25 72 ARG A CA 1
ATOM 571 C C . ARG A 1 72 ? -12.605 13.073 22.919 1.00 48.25 72 ARG A C 1
ATOM 573 O O . ARG A 1 72 ? -13.539 12.443 22.447 1.00 48.25 72 ARG A O 1
ATOM 580 N N . LEU A 1 73 ? -11.334 12.804 22.627 1.00 52.56 73 LEU A N 1
ATOM 581 C CA . LEU A 1 73 ? -10.928 11.561 21.974 1.00 52.56 73 LEU A CA 1
ATOM 582 C C . LEU A 1 73 ? -11.394 10.388 22.852 1.00 52.56 73 LEU A C 1
ATOM 584 O O . LEU A 1 73 ? -10.794 10.114 23.893 1.00 52.56 73 LEU A O 1
ATOM 588 N N . THR A 1 74 ? -12.469 9.699 22.468 1.00 54.84 74 THR A N 1
ATOM 589 C CA . THR A 1 74 ? -12.954 8.482 23.136 1.00 54.84 74 THR A CA 1
ATOM 590 C C . THR A 1 74 ? -12.051 7.287 22.806 1.00 54.84 74 THR A C 1
ATOM 592 O O . THR A 1 74 ? -12.350 6.433 21.983 1.00 54.84 74 THR A O 1
ATOM 595 N N . LYS A 1 75 ? -10.889 7.317 23.461 1.00 49.53 75 LYS A N 1
ATOM 596 C CA . LYS A 1 75 ? -9.957 6.287 23.950 1.00 49.53 75 LYS A CA 1
ATOM 597 C C . LYS A 1 75 ? -9.664 4.966 23.208 1.00 49.53 75 LYS A C 1
ATOM 599 O O . LYS A 1 75 ? -8.511 4.560 23.291 1.00 49.53 75 LYS A O 1
ATOM 604 N N . ASP A 1 76 ? -10.550 4.307 22.464 1.00 48.81 76 ASP A N 1
ATOM 605 C CA . ASP A 1 76 ? -10.316 2.871 22.162 1.00 48.81 76 ASP A CA 1
ATOM 606 C C . ASP A 1 76 ? -9.877 2.534 20.724 1.00 48.81 76 ASP A C 1
ATOM 608 O O . ASP A 1 76 ? -9.476 1.404 20.449 1.00 48.81 76 ASP A O 1
ATOM 612 N N . ARG A 1 77 ? -9.834 3.510 19.806 1.00 48.78 77 ARG A N 1
ATOM 613 C CA . ARG A 1 77 ? -9.401 3.290 18.404 1.00 48.78 77 ARG A CA 1
ATOM 614 C C . ARG A 1 77 ? -7.982 3.745 18.062 1.00 48.78 77 ARG A C 1
ATOM 616 O O . ARG A 1 77 ? -7.557 3.636 16.918 1.00 48.78 77 ARG A O 1
ATOM 623 N N . VAL A 1 78 ? -7.218 4.197 19.055 1.00 49.31 78 VAL A N 1
ATOM 624 C CA . VAL A 1 78 ? -5.805 4.607 18.905 1.00 49.31 78 VAL A CA 1
ATOM 625 C C . VAL A 1 78 ? -4.864 3.393 18.694 1.00 49.31 78 VAL A C 1
ATOM 627 O O . VAL A 1 78 ? -3.694 3.554 18.360 1.00 49.31 78 VAL A O 1
ATOM 630 N N . VAL A 1 79 ? -5.366 2.157 18.832 1.00 49.88 79 VAL A N 1
ATOM 631 C CA . VAL A 1 79 ? -4.569 0.922 19.004 1.00 49.88 79 VAL A CA 1
ATOM 632 C C . VAL A 1 79 ? -3.818 0.406 17.762 1.00 49.88 79 VAL A C 1
ATOM 634 O O . VAL A 1 79 ? -2.926 -0.415 17.929 1.00 49.88 79 VAL A O 1
ATOM 637 N N . ILE A 1 80 ? -4.055 0.873 16.531 1.00 48.81 80 ILE A N 1
ATOM 638 C CA . ILE A 1 80 ? -3.332 0.326 15.351 1.00 48.81 80 ILE A CA 1
ATOM 639 C C . ILE A 1 80 ? -2.656 1.430 14.528 1.00 48.81 80 ILE A C 1
ATOM 641 O O . ILE A 1 80 ? -2.536 1.365 13.311 1.00 48.81 80 ILE A O 1
ATOM 645 N N . LEU A 1 81 ? -2.140 2.456 15.208 1.00 49.88 81 LEU A N 1
ATOM 646 C CA . LEU A 1 81 ? -1.189 3.417 14.638 1.00 49.88 81 LEU A CA 1
ATOM 647 C C . LEU A 1 81 ? 0.233 2.830 14.545 1.00 49.88 81 LEU A C 1
ATOM 649 O O . LEU A 1 81 ? 1.227 3.536 14.698 1.00 49.88 81 LEU A O 1
ATOM 653 N N . THR A 1 82 ? 0.367 1.539 14.231 1.00 49.81 82 THR A N 1
ATOM 654 C CA . THR A 1 82 ? 1.632 0.941 13.778 1.00 49.81 82 THR A CA 1
ATOM 655 C C . THR A 1 82 ? 1.826 1.262 12.295 1.00 49.81 82 THR A C 1
ATOM 657 O O . THR A 1 82 ? 2.040 0.388 11.459 1.00 49.81 82 THR A O 1
ATOM 660 N N . ALA A 1 83 ? 1.769 2.554 11.965 1.00 45.28 83 ALA A N 1
ATOM 661 C CA . ALA A 1 83 ? 1.959 3.128 10.634 1.00 45.28 83 ALA A CA 1
ATOM 662 C C . ALA A 1 83 ? 3.343 2.822 10.008 1.00 45.28 83 ALA A C 1
ATOM 664 O O . ALA A 1 83 ? 3.650 3.300 8.922 1.00 45.28 83 ALA A O 1
ATOM 665 N N . GLY A 1 84 ? 4.193 2.031 10.672 1.00 46.53 84 GLY A N 1
ATOM 666 C CA . GLY A 1 84 ? 5.531 1.677 10.203 1.00 46.53 84 GLY A CA 1
ATOM 667 C C . GLY A 1 84 ? 5.631 0.359 9.431 1.00 46.53 84 GLY A C 1
ATOM 668 O O . GLY A 1 84 ? 6.573 0.200 8.661 1.00 46.53 84 GLY A O 1
ATOM 669 N N . ILE A 1 85 ? 4.702 -0.590 9.606 1.00 50.97 85 ILE A N 1
ATOM 670 C CA . ILE A 1 85 ? 4.769 -1.903 8.932 1.00 50.97 85 ILE A CA 1
ATOM 671 C C . ILE A 1 85 ? 3.371 -2.321 8.511 1.00 50.97 85 ILE A C 1
ATOM 673 O O . ILE A 1 85 ? 2.783 -3.278 9.006 1.00 50.97 85 ILE A O 1
ATOM 677 N N . VAL A 1 86 ? 2.813 -1.569 7.579 1.00 59.09 86 VAL A N 1
ATOM 678 C CA . VAL A 1 86 ? 1.646 -2.050 6.870 1.00 59.09 86 VAL A CA 1
ATOM 679 C C . VAL A 1 86 ? 2.133 -3.154 5.931 1.00 59.09 86 VAL A C 1
ATOM 681 O O . VAL A 1 86 ? 2.819 -2.873 4.945 1.00 59.09 86 VAL A O 1
ATOM 684 N N . GLN A 1 87 ? 1.884 -4.417 6.290 1.00 63.62 87 GLN A N 1
ATOM 685 C CA . GLN A 1 87 ? 2.289 -5.572 5.490 1.00 63.62 87 GLN A CA 1
ATOM 686 C C . GLN A 1 87 ? 1.444 -5.598 4.213 1.00 63.62 87 GLN A C 1
ATOM 688 O O . GLN A 1 87 ? 0.404 -6.237 4.143 1.00 63.62 87 GLN A O 1
ATOM 693 N N . THR A 1 88 ? 1.884 -4.840 3.210 1.00 74.06 88 THR A N 1
ATOM 694 C CA . THR A 1 88 ? 1.253 -4.786 1.896 1.00 74.06 88 THR A CA 1
ATOM 695 C C . THR A 1 88 ? 1.430 -6.130 1.204 1.00 74.06 88 THR A C 1
ATOM 697 O O . THR A 1 88 ? 2.528 -6.473 0.761 1.00 74.06 88 THR A O 1
ATOM 700 N N . GLU A 1 89 ? 0.346 -6.885 1.102 1.00 86.38 89 GLU A N 1
ATOM 701 C CA . GLU A 1 89 ? 0.296 -8.128 0.351 1.00 86.38 89 GLU A CA 1
ATOM 702 C C . GLU A 1 89 ? -0.002 -7.806 -1.117 1.00 86.38 89 GLU A C 1
ATOM 704 O O . GLU A 1 89 ? -1.071 -7.294 -1.458 1.00 86.38 89 GLU A O 1
ATOM 709 N N . ILE A 1 90 ? 0.952 -8.083 -2.007 1.00 89.38 90 ILE A N 1
ATOM 710 C CA . ILE A 1 90 ? 0.738 -7.953 -3.450 1.00 89.38 90 ILE A CA 1
ATOM 711 C C . ILE A 1 90 ? -0.058 -9.172 -3.916 1.00 89.38 90 ILE A C 1
ATOM 713 O O . ILE A 1 90 ? 0.451 -10.288 -3.927 1.00 89.38 90 ILE A O 1
ATOM 717 N N . SER A 1 91 ? -1.307 -8.943 -4.313 1.00 90.62 91 SER A N 1
ATOM 718 C CA . SER A 1 91 ? -2.219 -9.997 -4.776 1.00 90.62 91 SER A CA 1
ATOM 719 C C . SER A 1 91 ? -2.114 -10.264 -6.279 1.00 90.62 91 SER A C 1
ATOM 721 O O . SER A 1 91 ? -2.411 -11.367 -6.733 1.00 90.62 91 SER A O 1
ATOM 723 N N . ASN A 1 92 ? -1.719 -9.258 -7.067 1.00 92.81 92 ASN A N 1
ATOM 724 C CA . ASN A 1 92 ? -1.564 -9.378 -8.515 1.00 92.81 92 ASN A CA 1
ATOM 725 C C . ASN A 1 92 ? -0.576 -8.326 -9.035 1.00 92.81 92 ASN A C 1
ATOM 727 O O . ASN A 1 92 ? -0.659 -7.162 -8.645 1.00 92.81 92 ASN A O 1
ATOM 731 N N . GLU A 1 93 ? 0.319 -8.723 -9.938 1.00 94.50 93 GLU A N 1
ATOM 732 C CA . GLU A 1 93 ? 1.185 -7.814 -10.690 1.00 94.50 93 GLU A CA 1
ATOM 733 C C . GLU A 1 93 ? 1.284 -8.263 -12.155 1.00 94.50 93 GLU A C 1
ATOM 735 O O . GLU A 1 93 ? 1.395 -9.455 -12.449 1.00 94.50 93 GLU A O 1
ATOM 740 N N . LYS A 1 94 ? 1.227 -7.307 -13.090 1.00 96.06 94 LYS A N 1
ATOM 741 C CA . LYS A 1 94 ? 1.400 -7.551 -14.530 1.00 96.06 94 LYS A CA 1
ATOM 742 C C . LYS A 1 94 ? 2.262 -6.461 -15.151 1.00 96.06 94 LYS A C 1
ATOM 744 O O . LYS A 1 94 ? 2.133 -5.291 -14.807 1.00 96.06 94 LYS A O 1
ATOM 749 N N . TRP A 1 95 ? 3.108 -6.860 -16.093 1.00 94.75 95 TRP A N 1
ATOM 750 C CA . TRP A 1 95 ? 3.969 -5.968 -16.862 1.00 94.75 95 TRP A CA 1
ATOM 751 C C . TRP A 1 95 ? 3.861 -6.325 -18.341 1.00 94.75 95 TRP A C 1
ATOM 753 O O . TRP A 1 95 ? 4.099 -7.483 -18.687 1.00 94.75 95 TRP A O 1
ATOM 763 N N . ASP A 1 96 ? 3.502 -5.359 -19.186 1.00 92.88 96 ASP A N 1
ATOM 764 C CA . ASP A 1 96 ? 3.354 -5.553 -20.639 1.00 92.88 96 ASP A CA 1
ATOM 765 C C . ASP A 1 96 ? 4.461 -4.881 -21.478 1.00 92.88 96 ASP A C 1
ATOM 767 O O . ASP A 1 96 ? 4.484 -5.047 -22.692 1.00 92.88 96 ASP A O 1
ATOM 771 N N . GLY A 1 97 ? 5.413 -4.189 -20.843 1.00 90.19 97 GLY A N 1
ATOM 772 C CA . GLY A 1 97 ? 6.475 -3.432 -21.521 1.00 90.19 97 GLY A CA 1
ATOM 773 C C . GLY A 1 97 ? 6.258 -1.920 -21.487 1.00 90.19 97 GLY A C 1
ATOM 774 O O . GLY A 1 97 ? 7.232 -1.176 -21.525 1.00 90.19 97 GLY A O 1
ATOM 775 N N . GLU A 1 98 ? 5.012 -1.476 -21.322 1.00 92.81 98 GLU A N 1
ATOM 776 C CA . GLU A 1 98 ? 4.639 -0.058 -21.255 1.00 92.81 98 GLU A CA 1
ATOM 777 C C . GLU A 1 98 ? 3.910 0.282 -19.951 1.00 92.81 98 GLU A C 1
ATOM 779 O O . GLU A 1 98 ? 3.983 1.403 -19.453 1.00 92.81 98 GLU A O 1
ATOM 784 N N . ARG A 1 99 ? 3.199 -0.685 -19.372 1.00 95.25 99 ARG A N 1
ATOM 785 C CA . ARG A 1 99 ? 2.327 -0.519 -18.213 1.00 95.25 99 ARG A CA 1
ATOM 786 C C . ARG A 1 99 ? 2.612 -1.563 -17.156 1.00 95.25 99 ARG A C 1
ATOM 788 O O . ARG A 1 99 ? 2.641 -2.769 -17.417 1.00 95.25 99 ARG A O 1
ATOM 795 N N . TYR A 1 100 ? 2.759 -1.081 -15.928 1.00 95.88 100 TYR A N 1
ATOM 796 C CA . TYR A 1 100 ? 2.919 -1.904 -14.741 1.00 95.88 100 TYR A CA 1
ATOM 797 C C . TYR A 1 100 ? 1.653 -1.837 -13.895 1.00 95.88 100 TYR A C 1
ATOM 799 O O . TYR A 1 100 ? 1.401 -0.848 -13.210 1.00 95.88 100 TYR A O 1
ATOM 807 N N . TYR A 1 101 ? 0.855 -2.896 -13.946 1.00 96.56 101 TYR A N 1
ATOM 808 C CA . TYR A 1 101 ? -0.336 -3.058 -13.121 1.00 96.56 101 TYR A CA 1
ATOM 809 C C . TYR A 1 101 ? 0.022 -3.736 -11.800 1.00 96.56 101 TYR A C 1
ATOM 811 O O . TYR A 1 101 ? 0.734 -4.743 -11.785 1.00 96.56 101 TYR A O 1
ATOM 819 N N . LEU A 1 102 ? -0.523 -3.219 -10.702 1.00 94.62 102 LEU A N 1
ATOM 820 C CA . LEU A 1 102 ? -0.351 -3.753 -9.360 1.00 94.62 102 LEU A CA 1
ATOM 821 C C . LEU A 1 102 ? -1.669 -3.691 -8.585 1.00 94.62 102 LEU A C 1
ATOM 823 O O . LEU A 1 102 ? -2.333 -2.657 -8.557 1.00 94.62 102 LEU A O 1
ATOM 827 N N . LYS A 1 103 ? -1.996 -4.777 -7.884 1.00 93.31 103 LYS A N 1
ATOM 828 C CA . LYS A 1 103 ? -3.080 -4.842 -6.903 1.00 93.31 103 LYS A CA 1
ATOM 829 C C . LYS A 1 103 ? -2.542 -5.303 -5.565 1.00 93.31 103 LYS A C 1
ATOM 831 O O . LYS A 1 103 ? -2.003 -6.411 -5.469 1.00 93.31 103 LYS A O 1
ATOM 836 N N . ALA A 1 104 ? -2.752 -4.507 -4.525 1.00 89.94 104 ALA A N 1
ATOM 837 C CA . ALA A 1 104 ? -2.327 -4.867 -3.183 1.00 89.94 104 ALA A CA 1
ATOM 838 C C . ALA A 1 104 ? -3.426 -4.713 -2.137 1.00 89.94 104 ALA A C 1
ATOM 840 O O . ALA A 1 104 ? -4.385 -3.957 -2.303 1.00 89.94 104 ALA A O 1
ATOM 841 N N . ARG A 1 105 ? -3.247 -5.481 -1.067 1.00 86.69 105 ARG A N 1
ATOM 842 C CA . ARG A 1 105 ? -4.112 -5.597 0.096 1.00 86.69 105 ARG A CA 1
ATOM 843 C C . ARG A 1 105 ? -3.331 -5.232 1.351 1.00 86.69 105 ARG A C 1
ATOM 845 O O . ARG A 1 105 ? -2.145 -5.549 1.454 1.00 86.69 105 ARG A O 1
ATOM 852 N N . ILE A 1 106 ? -4.027 -4.612 2.291 1.00 77.75 106 ILE A N 1
ATOM 853 C CA . ILE A 1 106 ? -3.570 -4.294 3.642 1.00 77.75 106 ILE A CA 1
ATOM 854 C C . ILE A 1 106 ? -4.664 -4.682 4.628 1.00 77.75 106 ILE A C 1
ATOM 856 O O . ILE A 1 106 ? -5.842 -4.382 4.326 1.00 77.75 106 ILE A O 1
#

Radius of gyration: 22.53 Å; chains: 1; bounding box: 37×43×70 Å

Foldseek 3Di:
DVVVVVVVVVVVVPPPPDDDDDDKFKDKDKDFDDPPDDPVNLVVVRVVVRLVVRVVVVVVVVVVVQDPDPVDRPPDPPPPPPVPCPPWAWPDWDDDPGMIMTMTMD

pLDDT: mean 77.72, std 16.89, range [45.0, 96.69]

Secondary structure (DSSP, 8-state):
-HHHHHHHHHHHHHTT----PPP--EEEEEEE--TT--HHHHHHHHHHHHHHHHHHHHHHHHHHH----TT---SSSGGG--TT----EEEEEEE-SSEEEEEEE-